Protein AF-A0A1B1N9C9-F1 (afdb_monomer_lite)

Foldseek 3Di:
DDPDPPPPPDDDDPLQVQLQVCLQPAEQDLAEERALYAHDDDLPDPDAGDAANQQHAYEAEYEQQAPPAHPSRVVSSVCSCVVRRYVYDYYYHYDHDSDQDPVSVVVVVVSVVSSVVVVVVD

Structure (mmCIF, N/CA/C/O backbone):
data_AF-A0A1B1N9C9-F1
#
_entry.id   AF-A0A1B1N9C9-F1
#
loop_
_atom_site.group_PDB
_atom_site.id
_atom_site.type_symbol
_atom_site.label_atom_id
_atom_site.label_alt_id
_atom_site.label_comp_id
_atom_site.label_asym_id
_atom_site.label_entity_id
_atom_site.label_seq_id
_atom_site.pdbx_PDB_ins_code
_atom_site.Cartn_x
_atom_site.Cartn_y
_atom_site.Cartn_z
_atom_site.occupancy
_atom_site.B_iso_or_equiv
_atom_site.auth_seq_id
_atom_site.auth_comp_id
_atom_site.auth_asym_id
_atom_site.auth_atom_id
_atom_site.pdbx_PDB_model_num
ATOM 1 N N . MET A 1 1 ? 1.300 -31.848 -23.767 1.00 36.78 1 MET A N 1
ATOM 2 C CA . MET A 1 1 ? 2.592 -31.567 -23.112 1.00 36.78 1 MET A CA 1
ATOM 3 C C . MET A 1 1 ? 2.260 -30.877 -21.812 1.00 36.78 1 MET A C 1
ATOM 5 O O . MET A 1 1 ? 1.893 -29.712 -21.824 1.00 36.78 1 MET A O 1
ATOM 9 N N . ASP A 1 2 ? 2.235 -31.673 -20.751 1.00 38.47 2 ASP A N 1
ATOM 10 C CA . ASP A 1 2 ? 1.849 -31.277 -19.402 1.00 38.47 2 ASP A CA 1
ATOM 11 C C . ASP A 1 2 ? 3.060 -30.580 -18.768 1.00 38.47 2 ASP A C 1
ATOM 13 O O . ASP A 1 2 ? 4.059 -31.224 -18.440 1.00 38.47 2 ASP A O 1
ATOM 17 N N . ALA A 1 3 ? 3.041 -29.247 -18.725 1.00 43.34 3 ALA A N 1
ATOM 18 C CA . ALA A 1 3 ? 4.072 -28.474 -18.047 1.00 43.34 3 ALA A CA 1
ATOM 19 C C . ALA A 1 3 ? 3.736 -28.487 -16.556 1.00 43.34 3 ALA A C 1
ATOM 21 O O . ALA A 1 3 ? 2.828 -27.792 -16.106 1.00 43.34 3 ALA A O 1
ATOM 22 N N . GLY A 1 4 ? 4.440 -29.349 -15.823 1.00 37.84 4 GLY A N 1
ATOM 23 C CA . GLY A 1 4 ? 4.239 -29.582 -14.403 1.00 37.84 4 GLY A CA 1
ATOM 24 C C . GLY A 1 4 ? 4.143 -28.288 -13.601 1.00 37.84 4 GLY A C 1
ATOM 25 O O . GLY A 1 4 ? 5.028 -27.432 -13.652 1.00 37.84 4 GLY A O 1
ATOM 26 N N . ALA A 1 5 ? 3.072 -28.195 -12.816 1.00 45.31 5 ALA A N 1
ATOM 27 C CA . ALA A 1 5 ? 2.920 -27.258 -11.717 1.00 45.31 5 ALA A CA 1
ATOM 28 C C . ALA A 1 5 ? 3.960 -27.581 -10.630 1.00 45.31 5 ALA A C 1
ATOM 30 O O . ALA A 1 5 ? 3.666 -28.181 -9.598 1.00 45.31 5 ALA A O 1
ATOM 31 N N . GLY A 1 6 ? 5.216 -27.219 -10.885 1.00 39.09 6 GLY A N 1
ATOM 32 C CA . GLY A 1 6 ? 6.237 -27.125 -9.858 1.00 39.09 6 GLY A CA 1
ATOM 33 C C . GLY A 1 6 ? 5.860 -25.968 -8.946 1.00 39.09 6 GLY A C 1
ATOM 34 O O . GLY A 1 6 ? 6.021 -24.808 -9.321 1.00 39.09 6 GLY A O 1
ATOM 35 N N . GLY A 1 7 ? 5.312 -26.283 -7.772 1.00 45.78 7 GLY A N 1
ATOM 36 C CA . GLY A 1 7 ? 5.006 -25.314 -6.727 1.00 45.78 7 GLY A CA 1
ATOM 37 C C . GLY A 1 7 ? 6.285 -24.665 -6.211 1.00 45.78 7 GLY A C 1
ATOM 38 O O . GLY A 1 7 ? 6.838 -25.079 -5.197 1.00 45.78 7 GLY A O 1
ATOM 39 N N . ALA A 1 8 ? 6.772 -23.648 -6.918 1.00 51.12 8 ALA A N 1
ATOM 40 C CA . ALA A 1 8 ? 7.784 -22.748 -6.405 1.00 51.12 8 ALA A CA 1
ATOM 41 C C . ALA A 1 8 ? 7.120 -21.882 -5.330 1.00 51.12 8 ALA A C 1
ATOM 43 O O . ALA A 1 8 ? 6.529 -20.843 -5.623 1.00 51.12 8 ALA A O 1
ATOM 44 N N . ALA A 1 9 ? 7.191 -22.329 -4.077 1.00 51.25 9 ALA A N 1
ATOM 45 C CA . ALA A 1 9 ? 6.886 -21.482 -2.936 1.00 51.25 9 ALA A CA 1
ATOM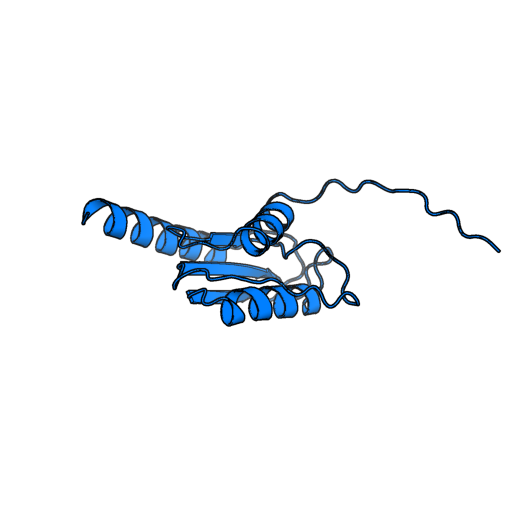 46 C C . ALA A 1 9 ? 7.933 -20.359 -2.899 1.00 51.25 9 ALA A C 1
ATOM 48 O O . ALA A 1 9 ? 9.065 -20.548 -2.457 1.00 51.25 9 ALA A O 1
ATOM 49 N N . ARG A 1 10 ? 7.581 -19.195 -3.446 1.00 58.62 10 ARG A N 1
ATOM 50 C CA . ARG A 1 10 ? 8.412 -17.993 -3.362 1.00 58.62 10 ARG A CA 1
ATOM 51 C C . ARG A 1 10 ? 8.183 -17.370 -1.990 1.00 58.62 10 ARG A C 1
ATOM 53 O O . ARG A 1 10 ? 7.039 -17.210 -1.571 1.00 58.62 10 ARG A O 1
ATOM 60 N N . VAL A 1 11 ? 9.260 -17.014 -1.296 1.00 64.25 11 VAL A N 1
ATOM 61 C CA . VAL A 1 11 ? 9.160 -16.207 -0.075 1.00 64.25 11 VAL A CA 1
ATOM 62 C C . VAL A 1 11 ? 8.607 -14.843 -0.478 1.00 64.25 11 VAL A C 1
ATOM 64 O O . VAL A 1 11 ? 9.222 -14.135 -1.274 1.00 64.25 11 VAL A O 1
ATOM 67 N N . LEU A 1 12 ? 7.419 -14.506 0.023 1.00 68.44 12 LEU A N 1
ATOM 68 C CA . LEU A 1 12 ? 6.773 -13.228 -0.259 1.00 68.44 12 LEU A CA 1
ATOM 69 C C . LEU A 1 12 ? 7.332 -12.152 0.684 1.00 68.44 12 LEU A C 1
ATOM 71 O O . LEU A 1 12 ? 7.404 -12.393 1.892 1.00 68.44 12 LEU A O 1
ATOM 75 N N . PRO A 1 13 ? 7.704 -10.965 0.172 1.00 83.75 13 PRO A N 1
ATOM 76 C CA . PRO A 1 13 ? 8.091 -9.838 1.011 1.00 83.75 13 PRO A CA 1
ATOM 77 C C . PRO A 1 13 ? 6.980 -9.448 1.995 1.00 83.75 13 PRO A C 1
ATOM 79 O O . PRO A 1 13 ? 5.789 -9.535 1.683 1.00 83.75 13 PRO A O 1
ATOM 82 N N . GLY A 1 14 ? 7.369 -8.970 3.181 1.00 89.75 14 GLY A N 1
ATOM 83 C CA . GLY A 1 14 ? 6.430 -8.638 4.259 1.00 89.75 14 GLY A CA 1
ATOM 84 C C . GLY A 1 14 ? 5.382 -7.588 3.876 1.00 89.75 14 GLY A C 1
ATOM 85 O O . GLY A 1 14 ? 4.237 -7.695 4.309 1.00 89.75 14 GLY A O 1
ATOM 86 N N . ALA A 1 15 ? 5.733 -6.627 3.014 1.00 92.62 15 ALA A N 1
ATOM 87 C CA . ALA A 1 15 ? 4.799 -5.621 2.510 1.00 92.62 15 ALA A CA 1
ATOM 88 C C . ALA A 1 15 ? 3.643 -6.251 1.717 1.00 92.62 15 ALA A C 1
ATOM 90 O O . ALA A 1 15 ? 2.485 -5.894 1.933 1.00 92.62 15 ALA A O 1
ATOM 91 N N . CYS A 1 16 ? 3.934 -7.243 0.869 1.00 92.69 16 CYS A N 1
ATOM 92 C CA . CYS A 1 16 ? 2.904 -7.908 0.076 1.00 92.69 16 CYS A CA 1
ATOM 93 C C . CYS A 1 16 ? 1.967 -8.754 0.941 1.00 92.69 16 CYS A C 1
ATOM 95 O O . CYS A 1 16 ? 0.747 -8.746 0.758 1.00 92.69 16 CYS A O 1
ATOM 97 N N . LEU A 1 17 ? 2.540 -9.456 1.924 1.00 93.31 17 LEU A N 1
ATOM 98 C CA . LEU A 1 17 ? 1.766 -10.226 2.893 1.00 93.31 17 LEU A CA 1
ATOM 99 C C . LEU A 1 17 ? 0.854 -9.314 3.722 1.00 93.31 17 LEU A C 1
ATOM 101 O O . LEU A 1 17 ? -0.325 -9.620 3.887 1.00 93.31 17 LEU A O 1
ATOM 105 N N . LEU A 1 18 ? 1.380 -8.187 4.209 1.00 96.19 18 LEU A N 1
ATOM 106 C CA . LEU A 1 18 ? 0.614 -7.210 4.978 1.00 96.19 18 LEU A CA 1
ATOM 107 C C . LEU A 1 18 ? -0.538 -6.623 4.158 1.00 96.19 18 LEU A C 1
ATOM 109 O O . LEU A 1 18 ? -1.660 -6.573 4.657 1.00 96.19 18 LEU A O 1
ATOM 113 N N . ALA A 1 19 ? -0.283 -6.210 2.913 1.00 95.44 19 ALA A N 1
ATOM 114 C CA . ALA A 1 19 ? -1.308 -5.657 2.031 1.00 95.44 19 ALA A CA 1
ATOM 115 C C . ALA A 1 19 ? -2.446 -6.660 1.792 1.00 95.44 19 ALA A C 1
ATOM 117 O O . ALA A 1 19 ? -3.618 -6.323 1.949 1.00 95.44 19 ALA A O 1
ATOM 118 N N . HIS A 1 20 ? -2.103 -7.914 1.483 1.00 95.38 20 HIS A N 1
ATOM 119 C CA . HIS A 1 20 ? -3.096 -8.965 1.272 1.00 95.38 20 HIS A CA 1
ATOM 120 C C . HIS A 1 20 ? -3.883 -9.279 2.548 1.00 95.38 20 HIS A C 1
ATOM 122 O O . HIS A 1 20 ? -5.108 -9.358 2.522 1.00 95.38 20 HIS A O 1
ATOM 128 N N . TRP A 1 21 ? -3.195 -9.406 3.684 1.00 95.94 21 TRP A N 1
ATOM 129 C CA . TRP A 1 21 ? -3.844 -9.668 4.964 1.00 95.94 21 TRP A CA 1
ATOM 130 C C . TRP A 1 21 ? -4.789 -8.529 5.371 1.00 95.94 21 TRP A C 1
ATOM 132 O O . TRP A 1 21 ? -5.904 -8.787 5.813 1.00 95.94 21 TRP A O 1
ATOM 142 N N . ALA A 1 22 ? -4.387 -7.270 5.180 1.00 97.56 22 ALA A N 1
ATOM 143 C CA . ALA A 1 22 ? -5.229 -6.118 5.489 1.00 97.56 22 ALA A CA 1
ATOM 144 C C . ALA A 1 22 ? -6.512 -6.097 4.641 1.00 97.56 22 ALA A C 1
ATOM 146 O O . ALA A 1 22 ? -7.581 -5.803 5.171 1.00 97.56 22 ALA A O 1
ATOM 147 N N . LEU A 1 23 ? -6.421 -6.451 3.355 1.00 96.75 23 LEU A N 1
ATOM 148 C CA . LEU A 1 23 ? -7.576 -6.556 2.457 1.00 96.75 23 LEU A CA 1
ATOM 149 C C . LEU A 1 23 ? -8.512 -7.723 2.812 1.00 96.75 23 LEU A C 1
ATOM 151 O O . LEU A 1 23 ? -9.721 -7.606 2.632 1.00 96.75 23 LEU A O 1
ATOM 155 N N . LEU A 1 24 ? -7.985 -8.824 3.357 1.00 96.88 24 LEU A N 1
ATOM 156 C CA . LEU A 1 24 ? -8.798 -9.931 3.881 1.00 96.88 24 LEU A CA 1
ATOM 157 C C . LEU A 1 24 ? -9.458 -9.616 5.233 1.00 96.88 24 LEU A C 1
ATOM 159 O O . LEU A 1 24 ? -10.445 -10.253 5.602 1.00 96.88 24 LEU A O 1
ATOM 163 N N . HIS A 1 25 ? -8.919 -8.657 5.985 1.00 97.38 25 HIS A N 1
ATOM 164 C CA . HIS A 1 25 ? -9.362 -8.338 7.342 1.00 97.38 25 HIS A CA 1
ATOM 165 C C . HIS A 1 25 ? -9.627 -6.841 7.543 1.00 97.38 25 HIS A C 1
ATOM 167 O O . HIS A 1 25 ? -9.131 -6.258 8.511 1.00 97.38 25 HIS A O 1
ATOM 173 N N . PRO A 1 26 ? -10.417 -6.198 6.669 1.00 97.38 26 PRO A N 1
ATOM 174 C CA . PRO A 1 26 ? -10.598 -4.761 6.719 1.00 97.38 26 PRO A CA 1
ATOM 175 C C . PRO A 1 26 ? -11.275 -4.351 8.022 1.00 97.38 26 PRO A C 1
ATOM 177 O O . PRO A 1 26 ? -12.279 -4.914 8.465 1.00 97.38 26 PRO A O 1
ATOM 180 N N . ARG A 1 27 ? -10.670 -3.355 8.653 1.00 96.75 27 ARG A N 1
ATOM 181 C CA . ARG A 1 27 ? -11.166 -2.693 9.851 1.00 96.75 27 ARG A CA 1
ATOM 182 C C . ARG A 1 27 ? -10.518 -1.324 9.941 1.00 96.75 27 ARG A C 1
ATOM 184 O O . ARG A 1 27 ? -9.549 -1.029 9.243 1.00 96.75 27 ARG A O 1
ATOM 191 N N . ARG A 1 28 ? -10.997 -0.502 10.867 1.00 96.44 28 ARG A N 1
ATOM 192 C CA . ARG A 1 28 ? -10.380 0.791 11.154 1.00 96.44 28 ARG A CA 1
ATOM 193 C C . ARG A 1 28 ? -9.067 0.622 11.919 1.00 96.44 28 ARG A C 1
ATOM 195 O O . ARG A 1 28 ? -9.066 0.538 13.147 1.00 96.44 28 ARG A O 1
ATOM 202 N N . TYR A 1 29 ? -7.953 0.571 11.195 1.00 95.75 29 TYR A N 1
ATOM 203 C CA . TYR A 1 29 ? -6.616 0.611 11.778 1.00 95.75 29 TYR A CA 1
ATOM 204 C C . TYR A 1 29 ? -6.228 2.051 12.128 1.00 95.75 29 TYR A C 1
ATOM 206 O O . TYR A 1 29 ? -6.783 3.018 11.607 1.00 95.75 29 TYR A O 1
ATOM 214 N N . ALA A 1 30 ? -5.237 2.201 13.010 1.00 95.69 30 ALA A N 1
ATOM 215 C CA . ALA A 1 30 ? -4.632 3.507 13.265 1.00 95.69 30 ALA A CA 1
ATOM 216 C C . ALA A 1 30 ? -3.913 4.038 12.010 1.00 95.69 30 ALA A C 1
ATOM 218 O O . ALA A 1 30 ? -3.951 5.236 11.742 1.00 95.69 30 ALA A O 1
ATOM 219 N N . GLY A 1 31 ? -3.319 3.135 11.225 1.00 96.31 31 GLY A N 1
ATOM 220 C CA . GLY A 1 31 ? -2.759 3.413 9.912 1.00 96.31 31 GLY A CA 1
ATOM 221 C C . GLY A 1 31 ? -2.258 2.144 9.219 1.00 96.31 31 GLY A C 1
ATOM 222 O O . GLY A 1 31 ? -2.062 1.120 9.877 1.00 96.31 31 GLY A O 1
ATOM 223 N N . LEU A 1 32 ? -2.054 2.219 7.905 1.00 97.56 32 LEU A N 1
ATOM 224 C CA . LEU A 1 32 ? -1.504 1.149 7.069 1.00 97.56 32 LEU A CA 1
ATOM 225 C C . LEU A 1 32 ? -0.382 1.716 6.192 1.00 97.56 32 LEU A C 1
ATOM 227 O O . LEU A 1 32 ? -0.565 2.731 5.530 1.00 97.56 32 LEU A O 1
ATOM 231 N N . VAL A 1 33 ? 0.783 1.073 6.179 1.00 97.94 33 VAL A N 1
ATOM 232 C CA . VAL A 1 33 ? 1.929 1.506 5.368 1.00 97.94 33 VAL A CA 1
ATOM 233 C C . VAL A 1 33 ? 2.457 0.309 4.594 1.00 97.94 33 VAL A C 1
ATOM 235 O O . VAL A 1 33 ? 2.875 -0.680 5.193 1.00 97.94 33 VAL A O 1
ATOM 238 N N . VAL A 1 34 ? 2.427 0.404 3.268 1.00 96.75 34 VAL A N 1
ATOM 239 C CA . VAL A 1 34 ? 2.908 -0.619 2.341 1.00 96.75 34 VAL A CA 1
ATOM 240 C C . VAL A 1 34 ? 3.971 0.026 1.455 1.00 96.75 34 VAL A C 1
ATOM 242 O O . VAL A 1 34 ? 3.684 0.921 0.662 1.00 96.75 34 VAL A O 1
ATOM 245 N N . LEU A 1 35 ? 5.220 -0.396 1.635 1.00 95.06 35 LEU A N 1
ATOM 246 C CA . LEU A 1 35 ? 6.376 0.117 0.902 1.00 95.06 35 LEU A CA 1
ATOM 247 C C . LEU A 1 35 ? 6.890 -0.991 -0.011 1.00 95.06 35 LEU A C 1
ATOM 249 O O . LEU A 1 35 ? 7.029 -2.121 0.453 1.00 95.06 35 LEU A O 1
ATOM 253 N N . THR A 1 36 ? 7.125 -0.663 -1.283 1.00 92.31 36 THR A N 1
ATOM 254 C CA . THR A 1 36 ? 7.670 -1.578 -2.304 1.00 92.31 36 THR A CA 1
ATOM 255 C C . THR A 1 36 ? 6.933 -2.926 -2.381 1.00 92.31 36 THR A C 1
ATOM 257 O O . THR A 1 36 ? 7.537 -3.982 -2.563 1.00 92.31 36 THR A O 1
ATOM 260 N N . GLY A 1 37 ? 5.606 -2.915 -2.224 1.00 90.88 37 GLY A N 1
ATOM 261 C CA . GLY A 1 37 ? 4.782 -4.122 -2.244 1.00 90.88 37 GLY A CA 1
ATOM 262 C C . GLY A 1 37 ? 3.320 -3.832 -2.555 1.00 90.88 37 GLY A C 1
ATOM 263 O O . GLY A 1 37 ? 2.886 -2.690 -2.475 1.00 90.88 37 GLY A O 1
ATOM 264 N N . ASP A 1 38 ? 2.585 -4.889 -2.887 1.00 91.81 38 ASP A N 1
ATOM 265 C CA . ASP A 1 38 ? 1.174 -4.888 -3.293 1.00 91.81 38 ASP A CA 1
ATOM 266 C C . ASP A 1 38 ? 0.504 -6.168 -2.774 1.00 91.81 38 ASP A C 1
ATOM 268 O O . ASP A 1 38 ? 1.198 -7.086 -2.331 1.00 91.81 38 ASP A O 1
ATOM 272 N N . TYR A 1 39 ? -0.827 -6.293 -2.822 1.00 93.00 39 TYR A N 1
ATOM 273 C CA . TYR A 1 39 ? -1.457 -7.542 -2.366 1.00 93.00 39 TYR A CA 1
ATOM 274 C C . TYR A 1 39 ? -0.965 -8.760 -3.174 1.00 93.00 39 TYR A C 1
ATOM 276 O O . TYR A 1 39 ? -0.424 -8.635 -4.272 1.00 93.00 39 TYR A O 1
ATOM 284 N N . VAL A 1 40 ? -1.130 -9.970 -2.637 1.00 90.06 40 VAL A N 1
ATOM 285 C CA . VAL A 1 40 ? -0.688 -11.218 -3.286 1.00 90.06 40 VAL A CA 1
ATOM 286 C C . VAL A 1 40 ? -1.684 -11.653 -4.363 1.00 90.06 40 VAL A C 1
ATOM 288 O O . VAL A 1 40 ? -2.874 -11.759 -4.082 1.00 90.06 40 VAL A O 1
ATOM 291 N N . GLY A 1 41 ? -1.199 -11.908 -5.578 1.00 84.44 41 GLY A N 1
ATOM 292 C CA . GLY A 1 41 ? -2.001 -12.317 -6.735 1.00 84.44 41 GLY A CA 1
ATOM 293 C C . GLY A 1 41 ? -1.274 -12.040 -8.052 1.00 84.44 41 GLY A C 1
ATOM 294 O O . GLY A 1 41 ? -0.183 -11.460 -8.064 1.00 84.44 41 GLY A O 1
ATOM 295 N N . THR A 1 42 ? -1.868 -12.459 -9.163 1.00 79.81 42 THR A N 1
ATOM 296 C CA . THR A 1 42 ? -1.352 -12.198 -10.516 1.00 79.81 42 THR A CA 1
ATOM 297 C C . THR A 1 42 ? -2.045 -10.999 -11.169 1.00 79.81 42 THR A C 1
ATOM 299 O O . THR A 1 42 ? -3.142 -10.618 -10.779 1.00 79.81 42 THR A O 1
ATOM 302 N N . GLU A 1 43 ? -1.447 -10.406 -12.210 1.00 74.12 43 GLU A N 1
ATOM 303 C CA . GLU A 1 43 ? -2.074 -9.285 -12.943 1.00 74.12 43 GLU A CA 1
ATOM 304 C C . GLU A 1 43 ? -3.417 -9.650 -13.597 1.00 74.12 43 GLU A C 1
ATOM 306 O O . GLU A 1 43 ? -4.225 -8.766 -13.867 1.00 74.12 43 GLU A O 1
ATOM 311 N N . ARG A 1 44 ? -3.648 -10.944 -13.856 1.00 74.44 44 ARG A N 1
ATOM 312 C CA . ARG A 1 44 ? -4.848 -11.468 -14.527 1.00 74.44 44 ARG A CA 1
ATOM 313 C C . ARG A 1 44 ? -5.950 -11.898 -13.562 1.00 74.44 44 ARG A C 1
ATOM 315 O O . ARG A 1 44 ? -7.029 -12.257 -14.019 1.00 74.44 44 ARG A O 1
ATOM 322 N N . GLU A 1 45 ? -5.675 -11.922 -12.262 1.00 75.00 45 GLU A N 1
ATOM 323 C CA . GLU A 1 45 ? -6.676 -12.270 -11.260 1.00 75.00 45 GLU A CA 1
ATOM 324 C C . GLU A 1 45 ? -7.445 -11.025 -10.832 1.00 75.00 45 GLU A C 1
ATOM 326 O O . GLU A 1 45 ? -6.899 -10.114 -10.209 1.00 75.00 45 GLU A O 1
ATOM 331 N N . GLU A 1 46 ? -8.742 -11.021 -11.119 1.00 69.75 46 GLU A N 1
ATOM 332 C CA . GLU A 1 46 ? -9.687 -10.116 -10.478 1.00 69.75 46 GLU A CA 1
ATOM 333 C C . GLU A 1 46 ? -10.033 -10.686 -9.099 1.00 69.75 46 GLU A C 1
ATOM 335 O O . GLU A 1 46 ? -10.917 -11.529 -8.946 1.00 69.75 46 GLU A O 1
ATOM 340 N N . VAL A 1 47 ? -9.279 -10.264 -8.083 1.00 81.06 47 VAL A N 1
ATOM 341 C CA . VAL A 1 47 ? -9.575 -10.591 -6.684 1.00 81.06 47 VAL A CA 1
ATOM 342 C C . VAL A 1 47 ? -10.432 -9.475 -6.101 1.00 81.06 47 VAL A C 1
ATOM 344 O O . VAL A 1 47 ? -9.992 -8.330 -6.021 1.00 81.06 47 VAL A O 1
ATOM 347 N N . SER A 1 48 ? -11.651 -9.805 -5.680 1.00 84.75 48 SER A N 1
ATOM 348 C CA . SER A 1 48 ? -12.534 -8.874 -4.976 1.00 84.75 48 SER A CA 1
ATOM 349 C C . SER A 1 48 ? -12.436 -9.072 -3.467 1.00 84.75 48 SER A C 1
ATOM 351 O O . SER A 1 48 ? -12.626 -10.190 -2.979 1.00 84.75 48 SER A O 1
ATOM 353 N N . PHE A 1 49 ? -12.222 -7.988 -2.729 1.00 93.06 49 PHE A N 1
ATOM 354 C CA . PHE A 1 49 ? -12.273 -7.977 -1.269 1.00 93.06 49 PHE A CA 1
ATOM 355 C C . PHE A 1 49 ? -13.551 -7.283 -0.777 1.00 93.06 49 PHE A C 1
ATOM 357 O O . PHE A 1 49 ? -14.164 -6.489 -1.490 1.00 93.06 49 PHE A O 1
ATOM 364 N N . THR A 1 50 ? -13.985 -7.591 0.447 1.00 95.25 50 THR A N 1
ATOM 365 C CA . THR A 1 50 ? -15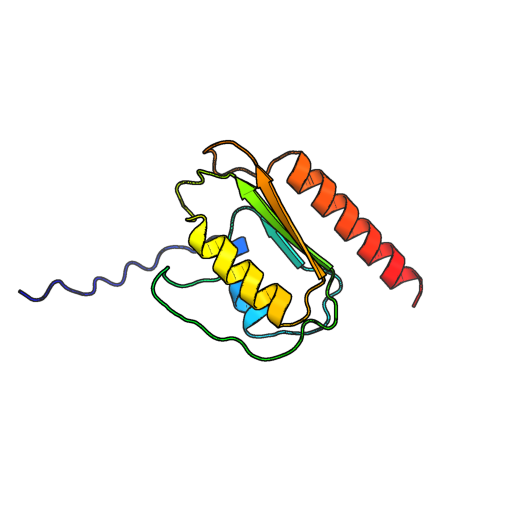.211 -7.027 1.040 1.00 95.25 50 THR A CA 1
ATOM 366 C C . THR A 1 50 ? -14.962 -6.525 2.450 1.00 95.25 50 THR A C 1
ATOM 368 O O . THR A 1 50 ? -14.267 -7.189 3.214 1.00 95.25 50 THR A O 1
ATOM 371 N N . GLY A 1 51 ? -15.597 -5.414 2.819 1.00 96.75 51 GLY A N 1
ATOM 372 C CA . GLY A 1 51 ? -15.537 -4.812 4.151 1.00 96.75 51 GLY A CA 1
ATOM 373 C C . GLY A 1 51 ? -15.127 -3.343 4.087 1.00 96.75 51 GLY A C 1
ATOM 374 O O . GLY A 1 51 ? -15.221 -2.730 3.027 1.00 96.75 51 GLY A O 1
ATOM 375 N N . ASP A 1 52 ? -14.714 -2.777 5.222 1.00 97.69 52 ASP A N 1
ATOM 376 C CA . ASP A 1 52 ? -14.490 -1.334 5.352 1.00 97.69 52 ASP A CA 1
ATOM 377 C C . ASP A 1 52 ? -13.278 -1.009 6.242 1.00 97.69 52 ASP A C 1
ATOM 379 O O . ASP A 1 52 ? -13.146 -1.492 7.371 1.00 97.69 52 ASP A O 1
ATOM 383 N N . PHE A 1 53 ? -12.395 -0.154 5.733 1.00 98.19 53 PHE A N 1
ATOM 384 C CA . PHE A 1 53 ? -11.260 0.409 6.458 1.00 98.19 53 PHE A CA 1
ATOM 385 C C . PHE A 1 53 ? -11.639 1.623 7.312 1.00 98.19 53 PHE A C 1
ATOM 387 O O . PHE A 1 53 ? -10.801 2.106 8.077 1.00 98.19 53 PHE A O 1
ATOM 394 N N . GLY A 1 54 ? -12.857 2.153 7.205 1.00 97.12 54 GLY A N 1
ATOM 395 C CA . GLY A 1 54 ? -13.382 3.208 8.071 1.00 97.12 54 GLY A CA 1
ATOM 396 C C . GLY A 1 54 ? -12.520 4.474 8.081 1.00 97.12 54 GLY A C 1
ATOM 397 O O . GLY A 1 54 ? -12.281 5.058 9.147 1.00 97.12 54 GLY A O 1
ATOM 398 N N . GLY A 1 55 ? -11.982 4.858 6.919 1.00 96.81 55 GLY A N 1
ATOM 399 C CA . GLY A 1 55 ? -11.098 6.013 6.766 1.00 96.81 55 GLY A CA 1
ATOM 400 C C . GLY A 1 55 ? -9.673 5.796 7.279 1.00 96.81 55 GLY A C 1
ATOM 401 O O . GLY A 1 55 ? -9.010 6.777 7.612 1.00 96.81 55 GLY A O 1
ATOM 402 N N . THR A 1 56 ? -9.195 4.547 7.388 1.00 97.38 56 THR A N 1
ATOM 403 C CA . THR A 1 56 ? -7.817 4.241 7.822 1.00 97.38 56 THR A CA 1
ATOM 404 C C . THR A 1 56 ? -6.801 5.052 7.002 1.00 97.38 56 THR A C 1
ATOM 406 O O . THR A 1 56 ? -6.750 4.881 5.778 1.00 97.38 56 THR A O 1
ATOM 409 N N . PRO A 1 57 ? -5.966 5.897 7.640 1.00 97.69 57 PRO A N 1
ATOM 410 C CA . PRO A 1 57 ? -4.870 6.580 6.964 1.00 97.69 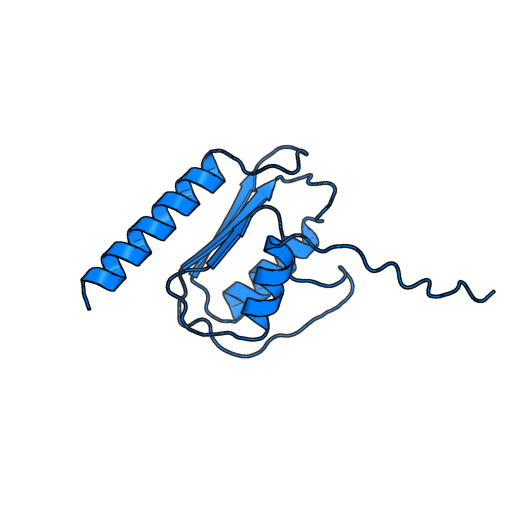57 PRO A CA 1
ATOM 411 C C . PRO A 1 57 ? -3.903 5.554 6.380 1.00 97.69 57 PRO A C 1
ATOM 413 O O . PRO A 1 57 ? -3.362 4.727 7.115 1.00 97.69 57 PRO A O 1
ATOM 416 N N . SER A 1 58 ? -3.703 5.588 5.068 1.00 97.94 58 SER A N 1
ATOM 417 C CA . SER A 1 58 ? -2.937 4.562 4.363 1.00 97.94 58 SER A CA 1
ATOM 418 C C . SER A 1 58 ? -1.891 5.181 3.442 1.00 97.94 58 SER A C 1
ATOM 420 O O . SER A 1 58 ? -2.152 6.203 2.808 1.00 97.94 58 SER A O 1
ATOM 422 N N . LEU A 1 59 ? -0.718 4.558 3.357 1.00 98.12 59 LEU A N 1
ATOM 423 C CA . LEU A 1 59 ? 0.364 4.923 2.445 1.00 98.12 59 LEU A CA 1
ATOM 424 C C . LEU A 1 59 ? 0.756 3.710 1.599 1.00 98.12 59 LEU A C 1
ATOM 426 O O . LEU A 1 59 ? 1.065 2.656 2.155 1.00 98.12 59 LEU A O 1
ATOM 430 N N . LEU A 1 60 ? 0.789 3.890 0.280 1.00 97.12 60 LEU A N 1
ATOM 431 C CA . LEU A 1 60 ? 1.353 2.945 -0.682 1.00 97.12 60 LEU A CA 1
ATOM 432 C C . LEU A 1 60 ? 2.464 3.659 -1.464 1.00 97.12 60 LEU A C 1
ATOM 434 O O . LEU A 1 60 ? 2.184 4.633 -2.161 1.00 97.12 60 LEU A O 1
ATOM 438 N N . ALA A 1 61 ? 3.719 3.232 -1.323 1.00 95.25 61 ALA A N 1
ATOM 439 C CA . ALA A 1 61 ? 4.859 3.928 -1.932 1.00 95.25 61 ALA A CA 1
ATOM 440 C C . ALA A 1 61 ? 5.848 2.965 -2.594 1.00 95.25 61 ALA A C 1
ATOM 442 O O . ALA A 1 61 ? 6.149 1.905 -2.043 1.00 95.25 61 ALA A O 1
ATOM 443 N N . ARG A 1 62 ? 6.352 3.339 -3.775 1.00 92.31 62 ARG A N 1
ATOM 444 C CA . ARG A 1 62 ? 7.255 2.509 -4.586 1.00 92.31 62 ARG A CA 1
ATOM 445 C C . ARG A 1 62 ? 7.946 3.296 -5.704 1.00 92.31 62 ARG A C 1
ATOM 447 O O . ARG A 1 62 ? 7.550 4.416 -6.021 1.00 92.31 62 ARG A O 1
ATOM 454 N N . CYS A 1 63 ? 8.901 2.651 -6.369 1.00 89.50 63 CYS A N 1
ATOM 455 C CA . CYS A 1 63 ? 9.496 3.137 -7.613 1.00 89.50 63 CYS A CA 1
ATOM 456 C C . CYS A 1 63 ? 8.671 2.729 -8.854 1.00 89.50 63 CYS A C 1
ATOM 458 O O . CYS A 1 63 ? 7.948 1.721 -8.858 1.00 89.50 63 CYS A O 1
ATOM 460 N N . GLU A 1 64 ? 8.774 3.529 -9.916 1.00 87.94 64 GLU A N 1
ATOM 461 C CA . GLU A 1 64 ? 8.029 3.386 -11.172 1.00 87.94 64 GLU A CA 1
ATOM 462 C C . GLU A 1 64 ? 8.378 2.094 -11.913 1.00 87.94 64 GLU A C 1
ATOM 464 O O . GLU A 1 64 ? 7.481 1.333 -12.279 1.00 87.94 64 GLU A O 1
ATOM 469 N N . ALA A 1 65 ? 9.672 1.822 -12.082 1.00 84.62 65 ALA A N 1
ATOM 470 C CA . ALA A 1 65 ? 10.191 0.680 -12.826 1.00 84.62 65 ALA A CA 1
ATOM 471 C C . ALA A 1 65 ? 10.727 -0.430 -11.904 1.00 84.62 65 ALA A C 1
ATOM 473 O O . ALA A 1 65 ? 11.711 -1.086 -12.237 1.00 84.62 65 ALA A O 1
ATOM 474 N N . ASP A 1 66 ? 10.091 -0.636 -10.743 1.00 81.81 66 ASP A N 1
ATOM 475 C CA . ASP A 1 66 ? 10.423 -1.740 -9.832 1.00 81.81 66 ASP A CA 1
ATOM 476 C C . ASP A 1 66 ? 10.300 -3.098 -10.564 1.00 81.81 66 ASP A C 1
ATOM 478 O O . ASP A 1 66 ? 9.206 -3.447 -11.028 1.00 81.81 66 ASP A O 1
ATOM 482 N N . PRO A 1 67 ? 11.388 -3.884 -10.674 1.00 79.44 67 PRO A N 1
ATOM 483 C CA . PRO A 1 67 ? 11.405 -5.124 -11.445 1.00 79.44 67 PRO A CA 1
ATOM 484 C C . PRO A 1 67 ? 10.610 -6.263 -10.792 1.00 79.44 67 PRO A C 1
ATOM 486 O O . PRO A 1 67 ? 10.327 -7.265 -11.451 1.00 79.44 67 PRO A O 1
ATOM 489 N N . TRP A 1 68 ? 10.255 -6.148 -9.510 1.00 80.38 68 TRP A N 1
ATOM 490 C CA . TRP A 1 68 ? 9.572 -7.206 -8.762 1.00 80.38 68 TRP A CA 1
ATOM 491 C C . TRP A 1 68 ? 8.063 -7.036 -8.728 1.00 80.38 68 TRP A C 1
ATOM 493 O O . TRP A 1 68 ? 7.334 -8.020 -8.581 1.00 80.38 68 TRP A O 1
ATOM 503 N N . VAL A 1 69 ? 7.594 -5.798 -8.847 1.00 74.12 69 VAL A N 1
ATOM 504 C CA . VAL A 1 69 ? 6.194 -5.457 -8.643 1.00 74.12 69 VAL A CA 1
ATOM 505 C C . VAL A 1 69 ? 5.724 -4.623 -9.831 1.00 74.12 69 VAL A C 1
ATOM 507 O O . VAL A 1 69 ? 6.067 -3.457 -9.921 1.00 74.12 69 VAL A O 1
ATOM 510 N N . PRO A 1 70 ? 4.934 -5.145 -10.773 1.00 81.94 70 PRO A N 1
ATOM 511 C CA . PRO A 1 70 ? 4.429 -4.354 -11.898 1.00 81.94 70 PRO A CA 1
ATOM 512 C C . PRO A 1 70 ? 3.523 -3.192 -11.452 1.00 81.94 70 PRO A C 1
ATOM 514 O O . PRO A 1 70 ? 2.795 -3.312 -10.468 1.00 81.94 70 PRO A O 1
ATOM 517 N N . ARG A 1 71 ? 3.509 -2.066 -12.181 1.00 85.38 71 ARG A N 1
ATOM 518 C CA . ARG A 1 71 ? 2.647 -0.900 -11.862 1.00 85.38 71 ARG A CA 1
ATOM 519 C C . ARG A 1 71 ? 1.151 -1.241 -11.856 1.00 85.38 71 ARG A C 1
ATOM 521 O O . ARG A 1 71 ? 0.377 -0.634 -11.120 1.00 85.38 71 ARG A O 1
ATOM 528 N N . THR A 1 72 ? 0.739 -2.213 -12.663 1.00 87.81 72 THR A N 1
ATOM 529 C CA . THR A 1 72 ? -0.644 -2.711 -12.716 1.00 87.81 72 THR A CA 1
ATOM 530 C C . THR A 1 72 ? -1.087 -3.307 -11.378 1.00 87.81 72 THR A C 1
ATOM 532 O O . THR A 1 72 ? -2.217 -3.070 -10.958 1.00 87.81 72 THR A O 1
ATOM 535 N N . ARG A 1 73 ? -0.189 -3.988 -10.652 1.00 88.50 73 ARG A N 1
ATOM 536 C CA . ARG A 1 73 ? -0.459 -4.536 -9.309 1.00 88.50 73 ARG A CA 1
ATOM 537 C C . ARG A 1 73 ? -0.696 -3.443 -8.271 1.00 88.50 73 ARG A C 1
ATOM 539 O O . ARG A 1 73 ? -1.591 -3.581 -7.434 1.00 88.50 73 ARG A O 1
ATOM 546 N N . MET A 1 74 ? 0.035 -2.335 -8.385 1.00 90.88 74 MET A N 1
ATOM 547 C CA . MET A 1 74 ? -0.179 -1.173 -7.527 1.00 90.88 74 MET A CA 1
ATOM 548 C C . MET A 1 74 ? -1.561 -0.593 -7.767 1.00 90.88 74 MET A C 1
ATOM 550 O O . MET A 1 74 ? -2.328 -0.447 -6.822 1.00 90.88 74 MET A O 1
ATOM 554 N N . ALA A 1 75 ? -1.925 -0.352 -9.028 1.00 92.12 75 ALA A N 1
ATOM 555 C CA . ALA A 1 75 ? -3.240 0.180 -9.372 1.00 92.12 75 ALA A CA 1
ATOM 556 C C . ALA A 1 75 ? -4.385 -0.705 -8.842 1.00 92.12 75 ALA A C 1
ATOM 558 O O . ALA A 1 75 ? -5.335 -0.186 -8.261 1.00 92.12 75 ALA A O 1
ATOM 559 N N . GLN A 1 76 ? -4.258 -2.032 -8.956 1.00 92.94 76 GLN A N 1
ATOM 560 C CA . GLN A 1 76 ? -5.229 -2.976 -8.391 1.00 92.94 76 GLN A CA 1
ATOM 561 C C . GLN A 1 76 ? -5.308 -2.870 -6.858 1.00 92.94 76 GLN A C 1
ATOM 563 O O . GLN A 1 76 ? -6.395 -2.892 -6.287 1.00 92.94 76 GLN A O 1
ATOM 568 N N . THR A 1 77 ? -4.169 -2.746 -6.173 1.00 94.56 77 THR A N 1
ATOM 569 C CA . THR A 1 77 ? -4.133 -2.587 -4.708 1.00 94.56 77 THR A CA 1
ATOM 570 C C . THR A 1 77 ? -4.759 -1.261 -4.275 1.00 94.56 77 THR A C 1
ATOM 572 O O . THR A 1 77 ? -5.539 -1.227 -3.323 1.00 94.56 77 THR A O 1
ATOM 575 N N . GLU A 1 78 ? -4.469 -0.173 -4.992 1.00 95.94 78 GLU A N 1
ATOM 576 C CA . GLU A 1 78 ? -5.068 1.139 -4.751 1.00 95.94 78 GLU A CA 1
ATOM 577 C C . GLU A 1 78 ? -6.583 1.124 -4.899 1.00 95.94 78 GLU A C 1
ATOM 579 O O . GLU A 1 78 ? -7.283 1.707 -4.072 1.00 95.94 78 GLU A O 1
ATOM 584 N N . GLU A 1 79 ? -7.080 0.480 -5.953 1.00 95.44 79 GLU A N 1
ATOM 585 C CA . GLU A 1 79 ? -8.507 0.370 -6.228 1.00 95.44 79 GLU A CA 1
ATOM 586 C C . GLU A 1 79 ? -9.230 -0.335 -5.082 1.00 95.44 79 GLU A C 1
ATOM 588 O O . GLU A 1 79 ? -10.207 0.202 -4.561 1.00 95.44 79 GLU A O 1
ATOM 593 N N . GLN A 1 80 ? -8.707 -1.476 -4.621 1.00 96.19 80 GLN A N 1
ATOM 594 C CA . GLN A 1 80 ? -9.296 -2.206 -3.498 1.00 96.19 80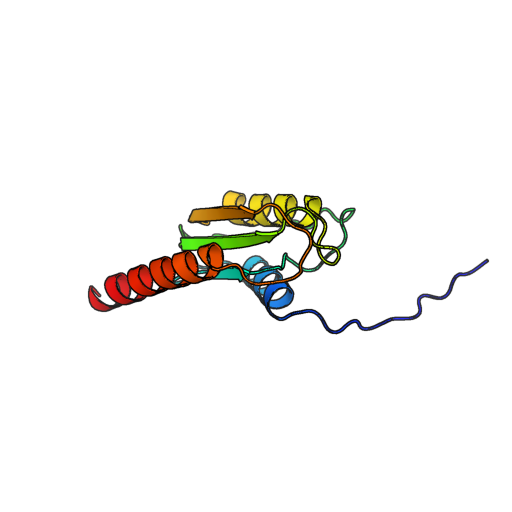 GLN A CA 1
ATOM 595 C C . GLN A 1 80 ? -9.255 -1.374 -2.207 1.00 96.19 80 GLN A C 1
ATOM 597 O O . GLN A 1 80 ? -10.276 -1.216 -1.543 1.00 96.19 80 GLN A O 1
ATOM 602 N N . LEU A 1 81 ? -8.114 -0.761 -1.871 1.00 97.31 81 LEU A N 1
ATOM 603 C CA . LEU A 1 81 ? -7.990 0.056 -0.658 1.00 97.31 81 LEU A CA 1
ATOM 604 C C . LEU A 1 81 ? -8.933 1.269 -0.671 1.00 97.31 81 LEU A C 1
ATOM 606 O O . LEU A 1 81 ? -9.639 1.509 0.311 1.00 97.31 81 LEU A O 1
ATOM 610 N N . ARG A 1 82 ? -8.970 2.034 -1.770 1.00 97.56 82 ARG A N 1
ATOM 611 C CA . ARG A 1 82 ? -9.854 3.206 -1.893 1.00 97.56 82 ARG A CA 1
ATOM 612 C C . ARG A 1 82 ? -11.323 2.793 -1.926 1.00 97.56 82 ARG A C 1
ATOM 614 O O . ARG A 1 82 ? -12.134 3.413 -1.242 1.00 97.56 82 ARG A O 1
ATOM 621 N N . GLY A 1 83 ? -11.657 1.742 -2.676 1.00 97.19 83 GLY A N 1
ATOM 622 C CA . GLY A 1 83 ? -13.015 1.204 -2.770 1.00 97.19 83 GLY A CA 1
ATOM 623 C C . GLY A 1 83 ? -13.555 0.722 -1.423 1.00 97.19 83 GLY A C 1
ATOM 624 O O . GLY A 1 83 ? -14.735 0.895 -1.136 1.00 97.19 83 GLY A O 1
ATOM 625 N N . MET A 1 84 ? -12.677 0.211 -0.559 1.00 97.50 84 MET A N 1
ATOM 626 C CA . MET A 1 84 ? -12.998 -0.224 0.802 1.00 97.50 84 MET A CA 1
ATOM 627 C C . MET A 1 84 ? -12.840 0.891 1.853 1.00 97.50 84 MET A C 1
ATOM 629 O O . MET A 1 84 ? -12.723 0.607 3.042 1.00 97.50 84 MET A O 1
ATOM 633 N N . GLY A 1 85 ? -12.800 2.165 1.447 1.00 97.81 85 GLY A N 1
ATOM 634 C CA . GLY A 1 85 ? -12.873 3.299 2.373 1.00 97.81 85 GLY A CA 1
ATOM 635 C C . GLY A 1 85 ? -11.564 3.672 3.079 1.00 97.81 85 GLY A C 1
ATOM 636 O O . GLY A 1 85 ? -11.600 4.377 4.090 1.00 97.81 85 GLY A O 1
ATOM 637 N N . ALA A 1 86 ? -10.399 3.234 2.593 1.00 98.06 86 ALA A N 1
ATOM 638 C CA . ALA A 1 86 ? -9.117 3.710 3.112 1.00 98.06 86 ALA A CA 1
ATOM 639 C C . ALA A 1 86 ? -8.836 5.158 2.669 1.00 98.06 86 ALA A C 1
ATOM 641 O O . ALA A 1 86 ? -9.046 5.527 1.512 1.00 98.06 86 ALA A O 1
ATOM 642 N N . HIS A 1 87 ? -8.279 5.980 3.564 1.00 97.75 87 HIS A N 1
ATOM 643 C CA . HIS A 1 87 ? -7.765 7.303 3.206 1.00 97.75 87 HIS A CA 1
ATOM 644 C C . HIS A 1 87 ? -6.337 7.150 2.664 1.00 97.75 87 HIS A C 1
ATOM 646 O O . HIS A 1 87 ? -5.357 7.268 3.401 1.00 97.75 87 HIS A O 1
ATOM 652 N N . LEU A 1 88 ? -6.241 6.804 1.378 1.00 98.12 88 LEU A N 1
ATOM 653 C CA . LEU A 1 88 ? -4.997 6.383 0.737 1.00 98.12 88 LEU A CA 1
ATOM 654 C C . LEU A 1 88 ? -4.210 7.546 0.120 1.00 98.12 88 LEU A C 1
ATOM 656 O O . LEU A 1 88 ? -4.703 8.246 -0.762 1.00 98.12 88 LEU A O 1
ATOM 660 N N . THR A 1 89 ? -2.944 7.666 0.516 1.00 97.88 89 THR A N 1
ATOM 661 C CA . THR A 1 89 ? -1.900 8.396 -0.211 1.00 97.88 89 THR A CA 1
ATOM 662 C C . THR A 1 89 ? -1.054 7.397 -0.997 1.00 97.88 89 THR A C 1
ATOM 664 O O . THR A 1 89 ? -0.526 6.451 -0.414 1.00 97.88 89 THR A O 1
ATOM 667 N N . SER A 1 90 ? -0.902 7.620 -2.301 1.00 96.94 90 SER A N 1
ATOM 668 C CA . SER A 1 90 ? -0.075 6.786 -3.179 1.00 96.94 90 SER A CA 1
ATOM 669 C C . SER A 1 90 ? 1.080 7.570 -3.768 1.00 96.94 90 SER A C 1
ATOM 671 O O . SER A 1 90 ? 0.886 8.710 -4.194 1.00 96.94 90 SER A O 1
ATOM 673 N N . ILE A 1 91 ? 2.258 6.955 -3.833 1.00 94.88 91 ILE A N 1
ATOM 674 C CA . ILE A 1 91 ? 3.454 7.572 -4.405 1.00 94.88 91 ILE A CA 1
ATOM 675 C C . ILE A 1 91 ? 4.176 6.595 -5.318 1.00 94.88 91 ILE A C 1
ATOM 677 O O . ILE A 1 91 ? 4.472 5.461 -4.942 1.00 94.88 91 ILE A O 1
ATOM 681 N N . VAL A 1 92 ? 4.472 7.090 -6.516 1.00 93.38 92 VAL A N 1
ATOM 682 C CA . VAL A 1 92 ? 5.302 6.429 -7.516 1.00 93.38 92 VAL A CA 1
ATOM 683 C C . VAL A 1 92 ? 6.437 7.379 -7.852 1.00 93.38 92 VAL A C 1
ATOM 685 O O . VAL A 1 92 ? 6.195 8.458 -8.391 1.00 93.38 92 VAL A O 1
ATOM 688 N N . GLU A 1 93 ? 7.657 6.997 -7.501 1.00 91.19 93 GLU A N 1
ATOM 689 C CA . GLU A 1 93 ? 8.852 7.799 -7.766 1.00 91.19 93 GLU A CA 1
ATOM 690 C C . GLU A 1 93 ? 9.616 7.271 -8.987 1.00 91.19 93 GLU A C 1
ATOM 692 O O . GLU A 1 93 ? 9.666 6.055 -9.191 1.00 91.19 93 GLU A O 1
ATOM 697 N N . PRO A 1 94 ? 10.229 8.149 -9.803 1.00 90.81 94 PRO A N 1
ATOM 698 C CA . PRO A 1 94 ? 11.090 7.718 -10.898 1.00 90.81 94 PRO A CA 1
ATOM 699 C C . PRO A 1 94 ? 12.235 6.837 -10.394 1.00 90.81 94 PRO A C 1
ATOM 701 O O . PRO A 1 94 ? 12.804 7.093 -9.335 1.00 90.81 94 PRO A O 1
ATOM 704 N N . GLY A 1 95 ? 12.606 5.831 -11.181 1.00 86.62 95 GLY A N 1
ATOM 705 C CA . GLY A 1 95 ? 13.685 4.901 -10.849 1.00 86.62 95 GLY A CA 1
ATOM 706 C C . GLY A 1 95 ? 13.265 3.445 -11.005 1.00 86.62 95 GLY A C 1
ATOM 707 O O . GLY A 1 95 ? 12.087 3.141 -11.203 1.00 86.62 95 GLY A O 1
ATOM 708 N N . ALA A 1 96 ? 14.251 2.554 -10.938 1.00 83.56 96 ALA A N 1
ATOM 709 C CA . ALA A 1 96 ? 14.074 1.112 -11.114 1.00 83.56 96 ALA A CA 1
ATOM 710 C C . ALA A 1 96 ? 14.560 0.288 -9.912 1.00 83.56 96 ALA A C 1
ATOM 712 O O . ALA A 1 96 ? 14.439 -0.934 -9.912 1.00 83.56 96 ALA A O 1
ATOM 713 N N . GLU A 1 97 ? 15.118 0.937 -8.893 1.00 84.12 97 GLU A N 1
ATOM 714 C CA . GLU A 1 97 ? 15.640 0.241 -7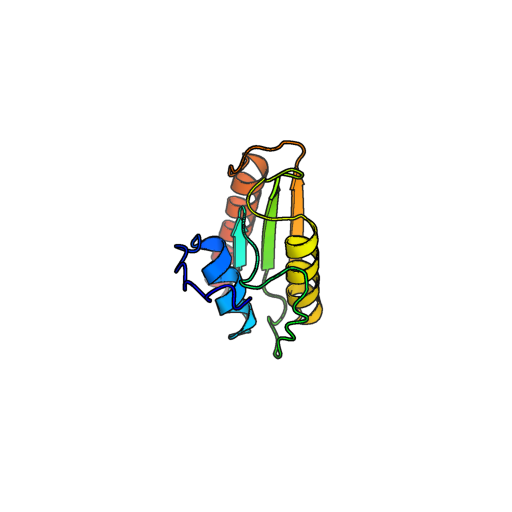.722 1.00 84.12 97 GLU A CA 1
ATOM 715 C C . GLU A 1 97 ? 14.495 -0.207 -6.806 1.00 84.12 97 GLU A C 1
ATOM 717 O O . GLU A 1 97 ? 13.529 0.522 -6.580 1.00 84.12 97 GLU A O 1
ATOM 722 N N . HIS A 1 98 ? 14.600 -1.422 -6.269 1.00 85.94 98 HIS A N 1
ATOM 723 C CA . HIS A 1 98 ? 13.661 -1.933 -5.269 1.00 85.94 98 HIS A CA 1
ATOM 724 C C . HIS A 1 98 ? 14.090 -1.459 -3.878 1.00 85.94 98 HIS A C 1
ATOM 726 O O . HIS A 1 98 ? 14.665 -2.215 -3.092 1.00 85.94 98 HIS A O 1
ATOM 732 N N . GLU A 1 99 ? 13.855 -0.180 -3.598 1.00 88.75 99 GLU A N 1
ATOM 733 C CA . GLU A 1 99 ? 14.280 0.473 -2.362 1.00 88.75 99 GLU A CA 1
ATOM 734 C C . GLU A 1 99 ? 13.180 1.326 -1.726 1.00 88.75 99 GLU A C 1
ATOM 736 O O . GLU A 1 99 ? 12.208 1.737 -2.361 1.00 88.75 99 GLU A O 1
ATOM 741 N N . VAL A 1 100 ? 13.351 1.615 -0.436 1.00 92.00 100 VAL A N 1
ATOM 742 C CA . VAL A 1 100 ? 12.515 2.583 0.271 1.00 92.00 100 VAL A CA 1
ATOM 743 C C . VAL A 1 100 ? 13.149 3.961 0.134 1.00 92.00 100 VAL A C 1
ATOM 745 O O . VAL A 1 100 ? 14.214 4.215 0.696 1.00 92.00 100 VAL A O 1
ATOM 748 N N . SER A 1 101 ? 12.472 4.865 -0.572 1.00 92.31 101 SER A N 1
ATOM 749 C CA . SER A 1 101 ? 12.952 6.231 -0.776 1.00 92.31 101 SER A CA 1
ATOM 750 C C . SER A 1 101 ? 12.936 7.067 0.514 1.00 92.31 101 SER A C 1
ATOM 752 O O . SER A 1 101 ? 12.246 6.772 1.505 1.00 92.31 101 SER A O 1
ATOM 754 N N . ALA A 1 102 ? 13.670 8.182 0.490 1.00 94.88 102 ALA A N 1
ATOM 755 C CA . ALA A 1 102 ? 13.628 9.176 1.560 1.00 94.88 102 ALA A CA 1
ATOM 756 C C . ALA A 1 102 ? 12.217 9.772 1.728 1.00 94.88 102 ALA A C 1
ATOM 758 O O . 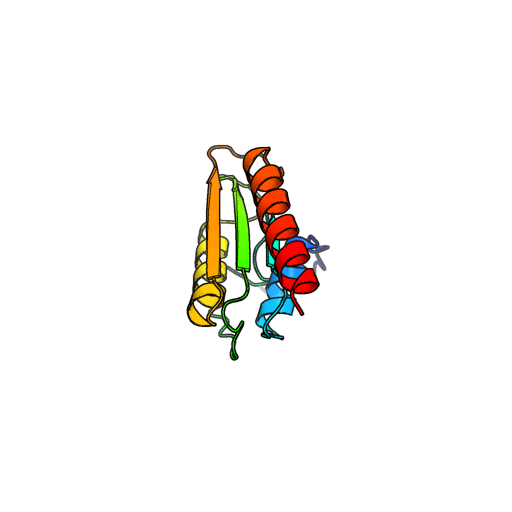ALA A 1 102 ? 11.743 9.929 2.854 1.00 94.88 102 ALA A O 1
ATOM 759 N N . THR A 1 103 ? 11.515 10.033 0.623 1.00 95.50 103 THR A N 1
ATOM 760 C CA . THR A 1 103 ? 10.143 10.556 0.632 1.00 95.50 103 THR A CA 1
ATOM 761 C C . THR A 1 103 ? 9.162 9.558 1.247 1.00 95.50 103 THR A C 1
ATOM 763 O O . THR A 1 103 ? 8.364 9.932 2.112 1.00 95.50 103 THR A O 1
ATOM 766 N N . ALA A 1 104 ? 9.254 8.275 0.884 1.00 95.31 104 ALA A N 1
ATOM 767 C CA . ALA A 1 104 ? 8.454 7.212 1.486 1.00 95.31 104 ALA A CA 1
ATOM 768 C C . ALA A 1 104 ? 8.699 7.103 3.002 1.00 95.31 104 ALA A C 1
ATOM 770 O O . ALA A 1 104 ? 7.751 6.992 3.790 1.00 95.31 104 ALA A O 1
ATOM 771 N N . SER A 1 105 ? 9.961 7.210 3.426 1.00 96.94 105 SER A N 1
ATOM 772 C CA . SER A 1 105 ? 10.350 7.209 4.842 1.00 96.94 105 SER A CA 1
ATOM 773 C C . SER A 1 105 ? 9.786 8.417 5.601 1.00 96.94 105 SER A C 1
ATOM 775 O O . SER A 1 105 ? 9.235 8.270 6.696 1.00 96.94 105 SER A O 1
ATOM 777 N N . GLU A 1 106 ? 9.860 9.615 5.017 1.00 97.56 106 GLU A N 1
ATOM 778 C CA . GLU A 1 106 ? 9.336 10.842 5.621 1.00 97.56 106 GLU A CA 1
ATOM 779 C C . GLU A 1 106 ? 7.820 10.761 5.836 1.00 97.56 106 GLU A C 1
ATOM 781 O O . GLU A 1 106 ? 7.312 11.064 6.923 1.00 97.56 106 GLU A O 1
ATOM 786 N N . LEU A 1 107 ? 7.087 10.322 4.815 1.00 97.12 107 LEU A N 1
ATOM 787 C CA . LEU A 1 107 ? 5.632 10.220 4.867 1.00 97.12 107 LEU A CA 1
ATOM 788 C C . LEU A 1 107 ? 5.162 9.129 5.812 1.00 97.12 107 LEU A C 1
ATOM 790 O O . LEU A 1 107 ? 4.187 9.337 6.534 1.00 97.12 107 LEU A O 1
ATOM 794 N N . THR A 1 108 ? 5.899 8.023 5.885 1.00 97.31 108 THR A N 1
ATOM 795 C CA . THR A 1 108 ? 5.698 7.009 6.920 1.00 97.31 108 THR A CA 1
ATOM 796 C C . THR A 1 108 ? 5.816 7.644 8.304 1.00 97.31 108 THR A C 1
ATOM 798 O O . THR A 1 108 ? 4.901 7.536 9.118 1.00 97.31 108 THR A O 1
ATOM 801 N N . GLY A 1 109 ? 6.888 8.400 8.559 1.00 96.69 109 GLY A N 1
ATOM 802 C CA . GLY A 1 109 ? 7.068 9.117 9.821 1.00 96.69 109 GLY A CA 1
ATOM 803 C C . GLY A 1 109 ? 5.939 10.112 10.118 1.00 96.69 109 GLY A C 1
ATOM 804 O O . GLY A 1 109 ? 5.479 10.205 11.258 1.00 96.69 109 GLY A O 1
ATOM 805 N N . ARG A 1 110 ? 5.458 10.848 9.108 1.00 96.19 110 ARG A N 1
ATOM 806 C CA . ARG A 1 110 ? 4.318 11.773 9.243 1.00 96.19 110 ARG A CA 1
ATOM 807 C C . ARG A 1 110 ? 3.030 11.041 9.610 1.00 96.19 110 ARG A C 1
ATOM 809 O O . ARG A 1 110 ? 2.343 11.474 10.535 1.00 96.19 110 ARG A O 1
ATOM 816 N N . LEU A 1 111 ? 2.729 9.940 8.923 1.00 95.25 111 LEU A N 1
ATOM 817 C CA . LEU A 1 111 ? 1.556 9.113 9.189 1.00 95.25 111 LEU A CA 1
ATOM 818 C C . LEU A 1 111 ? 1.615 8.560 10.615 1.00 95.25 111 LEU A C 1
ATOM 820 O O . LEU A 1 111 ? 0.671 8.749 11.378 1.00 95.25 111 LEU A O 1
ATOM 824 N N . LEU A 1 112 ? 2.748 7.981 11.021 1.00 93.88 112 LEU A N 1
ATOM 825 C CA . LEU A 1 112 ? 2.933 7.446 12.372 1.00 93.88 112 LEU A CA 1
ATOM 826 C C . LEU A 1 112 ? 2.727 8.514 13.453 1.00 93.88 112 LEU A C 1
ATOM 828 O O . LEU A 1 112 ? 1.986 8.276 14.406 1.00 93.88 112 LEU A O 1
ATOM 832 N N . ARG A 1 113 ? 3.291 9.718 13.295 1.00 92.75 113 ARG A N 1
ATOM 833 C CA . ARG A 1 113 ? 3.064 10.818 14.251 1.00 92.75 113 ARG A CA 1
ATOM 834 C C . ARG A 1 113 ? 1.587 11.190 14.369 1.00 92.75 113 ARG A C 1
ATOM 836 O O . ARG A 1 113 ? 1.097 11.345 15.483 1.00 92.75 113 ARG A O 1
ATOM 843 N N . HIS A 1 114 ? 0.869 11.261 13.247 1.00 86.38 114 HIS A N 1
ATOM 844 C CA . HIS A 1 114 ? -0.574 11.505 13.253 1.00 86.38 114 HIS A CA 1
ATOM 845 C C . HIS A 1 114 ? -1.334 10.422 14.040 1.00 86.38 114 HIS A C 1
ATOM 847 O O . HIS A 1 114 ? -2.231 10.744 14.820 1.00 86.38 114 HIS A O 1
ATOM 853 N N . THR A 1 115 ? -0.948 9.147 13.901 1.00 85.50 115 THR A N 1
ATOM 854 C CA . THR A 1 115 ? -1.588 8.053 14.653 1.00 85.50 115 THR A CA 1
ATOM 855 C C . THR A 1 115 ? -1.367 8.150 16.162 1.00 85.50 115 THR A C 1
ATOM 857 O O . THR A 1 115 ? -2.309 7.950 16.927 1.00 85.50 115 THR A O 1
ATOM 860 N N . VAL A 1 116 ? -0.154 8.509 16.595 1.00 78.88 116 VAL A N 1
ATOM 861 C CA . VAL A 1 116 ? 0.190 8.642 18.018 1.00 78.88 116 VAL A CA 1
ATOM 862 C C . VAL A 1 116 ? -0.571 9.808 18.648 1.00 78.88 116 VAL A C 1
ATOM 864 O O . VAL A 1 116 ? -1.153 9.647 19.719 1.00 78.88 116 VAL A O 1
ATOM 867 N N . SER A 1 117 ? -0.642 10.957 17.969 1.00 77.62 117 SER A N 1
ATOM 868 C CA . SER A 1 117 ? -1.427 12.105 18.440 1.00 77.62 117 SER A CA 1
ATOM 869 C C . SER A 1 117 ? -2.919 11.778 18.549 1.00 77.62 117 SER A C 1
ATOM 871 O O . SER A 1 117 ? -3.542 12.098 19.556 1.00 77.62 117 SER A O 1
ATOM 873 N N . ALA A 1 118 ? -3.489 11.081 17.560 1.00 72.94 118 ALA A N 1
ATOM 874 C CA . ALA A 1 118 ? -4.898 10.684 17.584 1.00 72.94 118 ALA A CA 1
ATOM 875 C C . ALA A 1 118 ? -5.225 9.653 18.682 1.00 72.94 118 ALA A C 1
ATOM 877 O O . ALA A 1 118 ? -6.352 9.626 19.179 1.00 72.94 118 ALA A O 1
ATOM 878 N N . ALA A 1 119 ? -4.263 8.805 19.061 1.00 69.56 119 ALA A N 1
ATOM 879 C CA . ALA A 1 119 ? -4.409 7.852 20.159 1.00 69.56 119 ALA A CA 1
ATOM 880 C C . ALA A 1 119 ? -4.307 8.526 21.537 1.00 69.56 119 ALA A C 1
ATOM 882 O O . ALA A 1 119 ? -5.039 8.146 22.441 1.00 69.56 119 ALA A O 1
ATOM 883 N N . GLY A 1 120 ? -3.455 9.548 21.686 1.00 62.41 120 GLY A N 1
ATOM 884 C CA . GLY A 1 120 ? -3.303 10.314 22.931 1.00 62.41 120 GLY A CA 1
ATOM 885 C C . GLY A 1 120 ? -4.419 11.329 23.214 1.00 62.41 120 GLY A C 1
ATOM 886 O O . GLY A 1 120 ? -4.356 12.038 24.213 1.00 62.41 120 GLY A O 1
ATOM 887 N N . HIS A 1 121 ? -5.411 11.454 22.329 1.00 58.03 121 HIS A N 1
ATOM 888 C CA . HIS A 1 121 ? -6.607 12.291 22.516 1.00 58.03 121 HIS A CA 1
ATOM 889 C C . HIS A 1 121 ? -7.865 11.463 22.840 1.00 58.03 121 HIS A C 1
ATOM 891 O O . HIS A 1 121 ? -8.975 11.992 22.798 1.00 58.03 121 HIS A O 1
ATOM 897 N N . ARG A 1 122 ? -7.699 10.166 23.120 1.00 52.38 122 ARG A N 1
ATOM 898 C CA . ARG A 1 122 ? -8.742 9.249 23.595 1.00 52.38 122 ARG A CA 1
ATOM 899 C C . ARG A 1 122 ? -8.494 8.896 25.050 1.00 52.38 122 ARG A C 1
ATOM 901 O O . ARG A 1 122 ? -9.507 8.703 25.751 1.00 52.38 122 ARG A O 1
#

Sequence (122 aa):
MDAGAGGAARVLPGACLLAHWALLHPRRYAGLVVLTGDYVGTEREEVSFTGDFGGTPSLLARCEADPWVPRTRMAQTEEQLRGMGAHLTSIVEPGAEHEVSATASELTGRLLRHTVSAAGHR

Radius of gyration: 15.68 Å; chains: 1; bounding box: 31×44×47 Å

Secondary structure (DSSP, 8-state):
---------PPPPHHHHHHHHHHHS----S-EEEES---SS-TT------S--TT-EEEEEEETT-SSS-HHHHHHHHHHHHHTT-EEEEEEES-------HHHHHHHHHHHHHHHHHHTT-

InterPro domains:
  IPR029058 Alpha/Beta hydrolase fold [G3DSA:3.40.50.1820] (13-109)
  IPR029058 Alpha/Beta hydrolase fold [SSF53474] (14-113)

Organism: NCBI:txid1758689

pLDDT: mean 86.34, std 15.54, range [36.78, 98.19]